Protein AF-A0A931B5V4-F1 (afdb_monomer)

Foldseek 3Di:
DADLVVLVVLVVVVQVVVCPDPPQPPFRKDWDDWDADPFGIWTAIAGPCCVVPVPPVRGDAFWAIWDAGRVPRDIDTHTPPCRPVVVVVVRVVVCVVVVPD

Mean predicted aligned error: 3.53 Å

Nearest PDB structures (foldseek):
  4r80-assembly2_B  TM=6.492E-01  e=1.254E+00  synthetic construct
  8cb1-assembly1_G  TM=4.912E-01  e=1.708E+00  Homo sapiens
  6t8o-assembly1_C  TM=4.438E-01  e=3.580E+00  Pseudomonas aeruginosa PAO1
  3nuz-assembly3_E  TM=4.507E-01  e=5.514E+00  Bacteroides fragilis NCTC 9343
  1q67-assembly1_B  TM=3.445E-01  e=3.580E+00  Saccharomyces cerevisiae

Radius of gyration: 14.41 Å; Cα contacts (8 Å, |Δi|>4): 154; chains: 1; bounding box: 32×20×45 Å

InterPro domains:
  IPR029082 Immunity protein 35 [PF15567] (29-96)

Organism: NCBI:txid2789292

Sequence (101 aa):
MITSEQAREIADRFIAEANARPRYGDDELVITGFAEHRFGWSFSYQSSRWVETGDIQHLLIGQGPVVIDRRDGSVHAFGSATPDADVARFQERYDAETKNL

Secondary structure (DSSP, 8-state):
---HHHHHHHHHHHHHHHHTSTTSTTPPEEEEEEEE-SSEEEEEEEEHHHHHH--GGG---SEEEEEEETTT--EEEEESSSHHHHHHHHHHHHHHHHTT-

Structure (mmCIF, N/CA/C/O backbone):
data_AF-A0A931B5V4-F1
#
_entry.id   AF-A0A931B5V4-F1
#
loop_
_atom_site.group_PDB
_atom_site.id
_atom_site.type_symbol
_atom_site.label_atom_id
_atom_site.label_alt_id
_atom_site.label_comp_id
_atom_site.label_asym_id
_atom_site.label_entity_id
_atom_site.label_seq_id
_atom_site.pdbx_PDB_ins_code
_atom_site.Cartn_x
_atom_site.Cartn_y
_atom_site.Cartn_z
_atom_site.occupancy
_atom_site.B_iso_or_equiv
_atom_site.auth_seq_id
_atom_site.auth_comp_id
_atom_site.auth_asym_id
_atom_site.auth_atom_id
_atom_site.pdbx_PDB_model_num
ATOM 1 N N . MET A 1 1 ? -16.323 0.330 10.309 1.00 92.50 1 MET A N 1
ATOM 2 C CA . MET A 1 1 ? -14.970 -0.132 9.953 1.00 92.50 1 MET A CA 1
ATOM 3 C C . MET A 1 1 ? -15.081 -0.942 8.683 1.00 92.50 1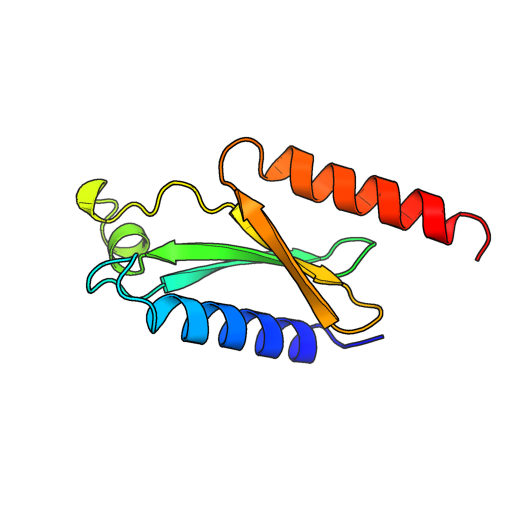 MET A C 1
ATOM 5 O O . MET A 1 1 ? -16.050 -1.684 8.562 1.00 92.50 1 MET A O 1
ATOM 9 N N . ILE A 1 2 ? -14.144 -0.770 7.760 1.00 98.19 2 ILE A N 1
ATOM 10 C CA . ILE A 1 2 ? -14.077 -1.558 6.530 1.00 98.19 2 ILE A CA 1
ATOM 11 C C . ILE A 1 2 ? -13.418 -2.919 6.792 1.00 98.19 2 ILE A C 1
ATOM 13 O O . ILE A 1 2 ? -12.747 -3.102 7.811 1.00 98.19 2 ILE A O 1
ATOM 17 N N . THR A 1 3 ? -13.617 -3.869 5.886 1.00 98.38 3 THR A N 1
ATOM 18 C CA . THR A 1 3 ? -12.960 -5.182 5.910 1.00 98.38 3 THR A CA 1
ATOM 19 C C . THR A 1 3 ? -11.588 -5.135 5.230 1.00 98.38 3 THR A C 1
ATOM 21 O O . THR A 1 3 ? -11.267 -4.186 4.514 1.00 98.38 3 THR A O 1
ATOM 24 N N . SER A 1 4 ? -10.779 -6.181 5.414 1.00 97.69 4 SER A N 1
ATOM 25 C CA . SER A 1 4 ? -9.513 -6.344 4.688 1.00 97.69 4 SER A CA 1
ATOM 26 C C . SER A 1 4 ? -9.716 -6.484 3.174 1.00 97.69 4 SER A C 1
ATOM 28 O O . SER A 1 4 ? -8.893 -5.995 2.405 1.00 97.69 4 SER A O 1
ATOM 30 N N . GLU A 1 5 ? -10.826 -7.089 2.740 1.00 98.25 5 GLU A N 1
ATOM 31 C CA . GLU A 1 5 ? -11.224 -7.167 1.328 1.00 98.25 5 GLU A CA 1
ATOM 32 C C . GLU A 1 5 ? -11.510 -5.773 0.758 1.00 98.25 5 GLU A C 1
ATOM 34 O O . GLU A 1 5 ? -10.917 -5.383 -0.243 1.00 98.25 5 GLU A O 1
ATOM 39 N N . GLN A 1 6 ? -12.307 -4.962 1.459 1.00 98.56 6 GLN A N 1
ATOM 40 C CA . GLN A 1 6 ? -12.556 -3.572 1.064 1.00 98.56 6 GLN A CA 1
ATOM 41 C C . GLN A 1 6 ? -11.265 -2.741 1.060 1.00 98.56 6 GLN A C 1
ATOM 43 O O . GLN A 1 6 ? -11.048 -1.930 0.163 1.00 98.56 6 GLN A O 1
ATOM 48 N N . ALA A 1 7 ? -10.375 -2.950 2.035 1.00 98.56 7 ALA A N 1
ATOM 49 C CA . ALA A 1 7 ? -9.079 -2.277 2.065 1.00 98.56 7 ALA A CA 1
ATOM 50 C C . ALA A 1 7 ? -8.209 -2.667 0.863 1.00 98.56 7 ALA A C 1
ATOM 52 O O . ALA A 1 7 ? -7.529 -1.811 0.295 1.00 98.56 7 ALA A O 1
ATOM 53 N N . ARG A 1 8 ? -8.263 -3.938 0.450 1.00 98.19 8 ARG A N 1
ATOM 54 C CA . ARG A 1 8 ? -7.567 -4.425 -0.738 1.00 98.19 8 ARG A CA 1
ATOM 55 C C . ARG A 1 8 ? -8.122 -3.794 -2.013 1.00 98.19 8 ARG A C 1
ATOM 57 O O . ARG A 1 8 ? -7.330 -3.299 -2.805 1.00 98.19 8 ARG A O 1
ATOM 64 N N . GLU A 1 9 ? -9.441 -3.716 -2.172 1.00 98.50 9 GLU A N 1
ATOM 65 C CA . GLU A 1 9 ? -10.071 -3.041 -3.319 1.00 98.50 9 GLU A CA 1
ATOM 66 C C . GLU A 1 9 ? -9.668 -1.561 -3.422 1.00 98.50 9 GLU A C 1
ATOM 68 O O . GLU A 1 9 ? -9.444 -1.038 -4.516 1.00 98.50 9 GLU A O 1
ATOM 73 N N . ILE A 1 10 ? -9.561 -0.872 -2.280 1.00 98.69 10 ILE A N 1
ATOM 74 C CA . ILE A 1 10 ? -9.102 0.521 -2.225 1.00 98.69 10 ILE A CA 1
ATOM 75 C C . ILE A 1 10 ? -7.625 0.615 -2.630 1.00 98.69 10 ILE A C 1
ATOM 77 O O . ILE A 1 10 ? -7.265 1.496 -3.413 1.00 98.69 10 ILE A O 1
ATOM 81 N N . ALA A 1 11 ? -6.776 -0.292 -2.140 1.00 98.12 11 ALA A N 1
ATOM 82 C CA . ALA A 1 11 ? -5.367 -0.338 -2.515 1.00 98.12 11 ALA A CA 1
ATOM 83 C C . ALA A 1 11 ? -5.182 -0.638 -4.013 1.00 98.12 11 ALA A C 1
ATOM 85 O O . ALA A 1 11 ? -4.433 0.067 -4.683 1.00 98.12 11 ALA A O 1
ATOM 86 N N . ASP A 1 12 ? -5.908 -1.612 -4.568 1.00 97.62 12 ASP A N 1
ATOM 87 C CA . ASP A 1 12 ? -5.851 -1.942 -5.997 1.00 97.62 12 ASP A CA 1
ATOM 88 C C . ASP A 1 12 ? -6.294 -0.748 -6.863 1.00 97.62 12 ASP A C 1
ATOM 90 O O . ASP A 1 12 ? -5.660 -0.441 -7.874 1.00 97.62 12 ASP A O 1
ATOM 94 N N . ARG A 1 13 ? -7.318 0.007 -6.435 1.00 97.69 13 ARG A N 1
ATOM 95 C CA . ARG A 1 13 ? -7.726 1.248 -7.114 1.00 97.69 13 ARG A CA 1
ATOM 96 C C . ARG A 1 13 ? -6.645 2.323 -7.063 1.00 97.69 13 ARG A C 1
ATOM 98 O O . ARG A 1 13 ? -6.380 2.959 -8.079 1.00 97.69 13 ARG A O 1
ATOM 105 N N . PHE A 1 14 ? -6.006 2.504 -5.909 1.00 95.81 14 PHE A N 1
ATOM 106 C CA . PHE A 1 14 ? -4.891 3.439 -5.761 1.00 95.81 14 PHE A CA 1
ATOM 107 C C . PHE A 1 14 ? -3.742 3.099 -6.726 1.00 95.81 14 PHE A C 1
ATOM 109 O O . PHE A 1 14 ? -3.199 3.993 -7.377 1.00 95.81 14 PHE A O 1
ATOM 116 N N . ILE A 1 15 ? -3.413 1.812 -6.878 1.00 94.56 15 ILE A N 1
ATOM 117 C CA . ILE A 1 15 ? -2.402 1.341 -7.834 1.00 94.56 15 ILE A CA 1
ATOM 118 C C . ILE A 1 15 ? -2.842 1.564 -9.283 1.00 94.56 15 ILE A C 1
ATOM 120 O O . ILE A 1 15 ? -2.058 2.073 -10.082 1.00 94.56 15 ILE A O 1
ATOM 124 N N . ALA A 1 16 ? -4.096 1.265 -9.626 1.00 93.75 16 ALA A N 1
ATOM 125 C CA . ALA A 1 16 ? -4.624 1.505 -10.968 1.00 93.75 16 ALA A CA 1
ATOM 126 C C . ALA A 1 16 ? -4.559 2.995 -11.358 1.00 93.75 16 ALA A C 1
ATOM 128 O O . ALA A 1 16 ? -4.140 3.342 -12.463 1.00 93.75 16 ALA A O 1
ATOM 129 N N . GLU A 1 17 ? -4.905 3.895 -10.434 1.00 92.75 17 GLU A N 1
ATOM 130 C CA . GLU A 1 17 ? -4.779 5.342 -10.633 1.00 92.75 17 GLU A CA 1
ATOM 131 C C . GLU A 1 17 ? -3.319 5.797 -10.747 1.00 92.75 17 GLU A C 1
ATOM 133 O O . GLU A 1 17 ? -3.021 6.730 -11.496 1.00 92.75 17 GLU A O 1
ATOM 138 N N . ALA A 1 18 ? -2.403 5.159 -10.014 1.00 89.19 18 ALA A N 1
ATOM 139 C CA . ALA A 1 18 ? -0.974 5.424 -10.122 1.00 89.19 18 ALA A CA 1
ATOM 140 C C . ALA A 1 18 ? -0.428 4.992 -11.494 1.00 89.19 18 ALA A C 1
ATOM 142 O O . ALA A 1 18 ? 0.261 5.790 -12.129 1.00 89.19 18 ALA A O 1
ATOM 143 N N . ASN A 1 19 ? -0.806 3.807 -11.985 1.00 87.31 19 ASN A N 1
ATOM 144 C CA . ASN A 1 19 ? -0.442 3.287 -13.312 1.00 87.31 19 ASN A CA 1
ATOM 145 C C . ASN A 1 19 ? -0.929 4.178 -14.459 1.00 87.31 19 ASN A C 1
ATOM 147 O O . ASN A 1 19 ? -0.250 4.322 -15.469 1.00 87.31 19 ASN A O 1
ATOM 151 N N . ALA A 1 20 ? -2.079 4.834 -14.300 1.00 86.50 20 ALA A N 1
ATOM 152 C CA . ALA A 1 20 ? -2.601 5.754 -15.309 1.00 86.50 20 ALA A CA 1
ATOM 153 C C . ALA A 1 20 ? -1.806 7.074 -15.420 1.00 86.50 20 ALA A C 1
ATOM 155 O O . ALA A 1 20 ? -2.057 7.872 -16.328 1.00 86.50 20 ALA A O 1
ATOM 156 N N . ARG A 1 21 ? -0.870 7.358 -14.499 1.00 81.00 21 ARG A N 1
ATOM 157 C CA . ARG A 1 21 ? -0.073 8.593 -14.511 1.00 81.00 21 ARG A CA 1
ATOM 158 C C . ARG A 1 21 ? 1.229 8.384 -15.292 1.00 81.00 21 ARG A C 1
ATOM 160 O O . ARG A 1 21 ? 1.984 7.475 -14.968 1.00 81.00 21 ARG A O 1
ATOM 167 N N . PRO A 1 22 ? 1.618 9.315 -16.182 1.00 68.56 22 PRO A N 1
ATOM 168 C CA . PRO A 1 22 ? 2.834 9.201 -17.001 1.00 68.56 22 PRO A CA 1
ATOM 169 C C . PRO A 1 22 ? 4.156 9.339 -16.213 1.00 68.56 22 PRO A C 1
ATOM 171 O O . PRO A 1 22 ? 5.214 9.529 -16.802 1.00 68.56 22 PRO A O 1
ATOM 174 N N . ARG A 1 23 ? 4.118 9.300 -14.873 1.00 67.81 23 ARG A N 1
ATOM 175 C CA . ARG A 1 23 ? 5.287 9.484 -13.997 1.00 67.81 23 ARG A CA 1
ATOM 176 C C . ARG A 1 23 ? 6.120 8.218 -13.797 1.00 67.81 23 ARG A C 1
ATOM 178 O O . ARG A 1 23 ? 7.238 8.344 -13.310 1.00 67.81 23 ARG A O 1
ATOM 185 N N . TYR A 1 24 ? 5.595 7.044 -14.141 1.00 64.50 24 TYR A N 1
ATOM 186 C CA . TYR A 1 24 ? 6.220 5.753 -13.823 1.00 64.50 24 TYR A CA 1
ATOM 187 C C . TYR A 1 24 ? 6.711 4.982 -15.057 1.00 64.50 24 TYR A C 1
ATOM 189 O O . TYR A 1 24 ? 7.115 3.830 -14.944 1.00 64.50 24 TYR A O 1
ATOM 197 N N . GLY A 1 25 ? 6.738 5.637 -16.223 1.00 67.56 25 GLY A N 1
ATOM 198 C CA . GLY A 1 25 ? 7.099 4.996 -17.488 1.00 67.56 25 GLY A CA 1
ATOM 199 C C . GLY A 1 25 ? 6.038 3.993 -17.946 1.00 67.56 25 GLY A C 1
ATOM 200 O O . GLY A 1 25 ? 4.867 4.131 -17.600 1.00 67.56 25 GLY A O 1
ATOM 201 N N . ASP A 1 26 ? 6.467 2.998 -18.720 1.00 73.19 26 ASP A N 1
ATOM 202 C CA . ASP A 1 26 ? 5.610 1.923 -19.245 1.00 73.19 26 ASP A CA 1
ATOM 203 C C . ASP A 1 26 ? 5.470 0.735 -18.271 1.00 73.19 26 ASP A C 1
ATOM 205 O O . ASP A 1 26 ? 4.947 -0.317 -18.641 1.00 73.19 26 ASP A O 1
ATOM 209 N N . ASP A 1 27 ? 5.986 0.861 -17.048 1.00 84.69 27 ASP A N 1
ATOM 210 C CA . ASP A 1 27 ? 6.009 -0.229 -16.079 1.00 84.69 27 ASP A CA 1
ATOM 211 C C . ASP A 1 27 ? 4.711 -0.276 -15.267 1.00 84.69 27 ASP A C 1
ATOM 213 O O . ASP A 1 27 ? 4.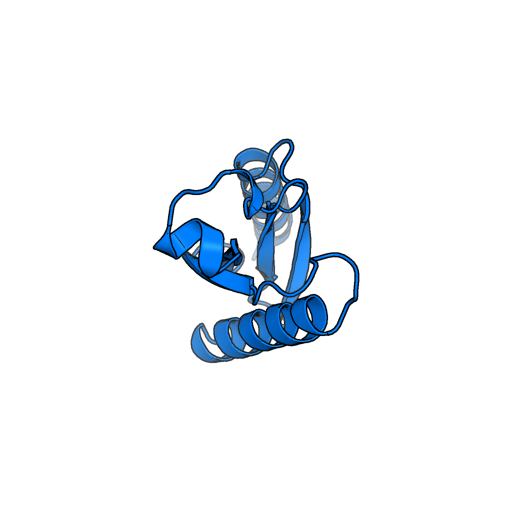328 0.691 -14.607 1.00 84.69 27 ASP A O 1
ATOM 217 N N . GLU A 1 28 ? 4.059 -1.437 -15.263 1.00 91.56 28 GLU A N 1
ATOM 218 C CA . GLU A 1 28 ? 2.901 -1.689 -14.410 1.00 91.56 28 GLU A CA 1
ATOM 219 C C . GLU A 1 28 ? 3.335 -1.822 -12.946 1.00 91.56 28 GLU A C 1
ATOM 221 O O . GLU A 1 28 ? 4.219 -2.616 -12.620 1.00 91.56 28 GLU A O 1
ATOM 226 N N . LEU A 1 29 ? 2.693 -1.076 -12.052 1.00 93.44 29 LEU A N 1
ATOM 227 C CA . LEU A 1 29 ? 2.852 -1.196 -10.609 1.00 93.44 29 LEU A CA 1
ATOM 228 C C . LEU A 1 29 ? 1.996 -2.337 -10.058 1.00 93.44 29 LEU A C 1
ATOM 230 O O . LEU A 1 29 ? 0.818 -2.460 -10.393 1.00 93.44 29 LEU A O 1
ATOM 234 N N . VAL A 1 30 ? 2.580 -3.116 -9.149 1.00 95.06 30 VAL A N 1
ATOM 235 C CA . VAL A 1 30 ? 1.951 -4.261 -8.484 1.00 95.06 30 VAL A CA 1
ATOM 236 C C . VAL A 1 30 ? 2.162 -4.199 -6.975 1.00 95.06 30 VAL A C 1
ATOM 238 O O . VAL A 1 30 ? 3.195 -3.730 -6.494 1.00 95.06 30 VAL A O 1
ATOM 241 N N . ILE A 1 31 ? 1.189 -4.693 -6.207 1.00 96.88 31 ILE A N 1
ATOM 242 C CA . ILE A 1 31 ? 1.323 -4.829 -4.751 1.00 96.88 31 ILE A CA 1
ATOM 243 C C . ILE A 1 31 ? 2.273 -5.988 -4.437 1.00 96.88 31 ILE A C 1
ATOM 245 O O . ILE A 1 31 ? 2.051 -7.114 -4.872 1.00 96.88 31 ILE A O 1
ATOM 249 N N . THR A 1 32 ? 3.298 -5.714 -3.635 1.00 96.50 32 THR A N 1
AT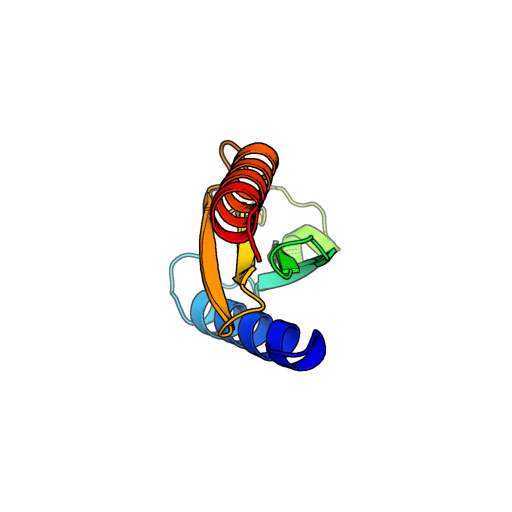OM 250 C CA . THR A 1 32 ? 4.357 -6.661 -3.254 1.00 96.50 32 THR A CA 1
ATOM 251 C C . THR A 1 32 ? 4.308 -7.071 -1.788 1.00 96.50 32 THR A C 1
ATOM 253 O O . THR A 1 32 ? 4.950 -8.043 -1.399 1.00 96.50 32 THR A O 1
ATOM 256 N N . GLY A 1 33 ? 3.553 -6.348 -0.961 1.00 95.81 33 GLY A N 1
ATOM 257 C CA . GLY A 1 33 ? 3.472 -6.620 0.465 1.00 95.81 33 GLY A CA 1
ATOM 258 C C . GLY A 1 33 ? 2.171 -6.136 1.078 1.00 95.81 33 GLY A C 1
ATOM 259 O O . GLY A 1 33 ? 1.546 -5.191 0.597 1.00 95.81 33 GLY A O 1
ATOM 260 N N . PHE A 1 34 ? 1.787 -6.797 2.162 1.00 96.56 34 PHE A N 1
ATOM 261 C CA . PHE A 1 34 ? 0.601 -6.500 2.947 1.00 96.56 34 PHE A CA 1
ATOM 262 C C . PHE A 1 34 ? 0.922 -6.706 4.425 1.00 96.56 34 PHE A C 1
ATOM 264 O O . PHE A 1 34 ? 1.496 -7.730 4.795 1.00 96.56 34 PHE A O 1
ATOM 271 N N . ALA A 1 35 ? 0.521 -5.751 5.258 1.00 97.81 35 ALA A N 1
ATOM 272 C CA . ALA A 1 35 ? 0.556 -5.897 6.704 1.00 97.81 35 ALA A CA 1
ATOM 273 C C . ALA A 1 35 ? -0.714 -5.315 7.325 1.00 97.81 35 ALA A C 1
ATOM 275 O O . ALA A 1 35 ? -1.171 -4.233 6.948 1.00 97.81 35 ALA A O 1
ATOM 276 N N . GLU A 1 36 ? -1.271 -6.046 8.286 1.00 98.19 36 GLU A N 1
ATOM 277 C CA . GLU A 1 36 ? -2.347 -5.571 9.145 1.00 98.19 36 GLU A CA 1
ATOM 278 C C . GLU A 1 36 ? -1.759 -4.943 10.408 1.00 98.19 36 GLU A C 1
ATOM 280 O O . GLU A 1 36 ? -0.826 -5.463 11.017 1.00 98.19 36 GLU A O 1
ATOM 285 N N . HIS A 1 37 ? -2.336 -3.815 10.796 1.00 9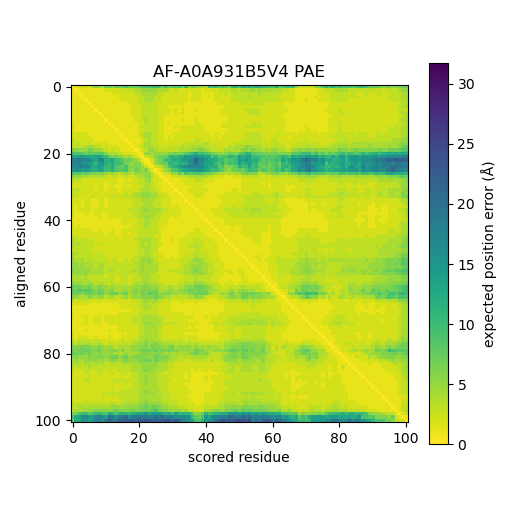7.38 37 HIS A N 1
ATOM 286 C CA . HIS A 1 37 ? -1.918 -2.992 11.922 1.00 97.38 37 HIS A CA 1
ATOM 287 C C . HIS A 1 37 ? -3.090 -2.751 12.847 1.00 97.38 37 HIS A C 1
ATOM 289 O O . HIS A 1 37 ? -4.227 -3.033 12.494 1.00 97.38 37 HIS A O 1
ATOM 295 N N . ARG A 1 38 ? -2.863 -2.120 14.000 1.00 96.75 38 ARG A N 1
ATOM 296 C CA . ARG A 1 38 ? -3.948 -1.648 14.864 1.00 96.75 38 ARG A CA 1
ATOM 297 C C . ARG A 1 38 ? -4.681 -0.445 14.300 1.00 96.75 38 ARG A C 1
ATOM 299 O O . ARG A 1 38 ? -5.711 -0.164 14.874 1.00 96.75 38 ARG A O 1
ATOM 306 N N . PHE A 1 39 ? -4.261 0.211 13.222 1.00 97.69 39 PHE A N 1
ATOM 307 C CA . PHE A 1 39 ? -5.041 1.273 12.557 1.00 97.69 39 PHE A CA 1
ATOM 308 C C . PHE A 1 39 ? -5.814 0.809 11.307 1.00 97.69 39 PHE A C 1
ATOM 310 O O . PHE A 1 39 ? -6.740 1.483 10.862 1.00 97.69 39 PHE A O 1
ATOM 317 N N . GLY A 1 40 ? -5.443 -0.334 10.728 1.00 98.31 40 GLY A N 1
ATOM 318 C CA . GLY A 1 40 ? -5.931 -0.789 9.428 1.00 98.31 40 GLY A CA 1
ATOM 319 C C . GLY A 1 40 ? -4.859 -1.592 8.712 1.00 98.31 40 GLY A C 1
ATOM 320 O O . GLY A 1 40 ? -4.324 -2.527 9.300 1.00 98.31 40 GLY A O 1
ATOM 321 N N . TRP A 1 41 ? -4.533 -1.231 7.473 1.00 98.69 41 TRP A N 1
ATOM 322 C CA . TRP A 1 41 ? -3.619 -2.009 6.631 1.00 98.69 41 TRP A CA 1
ATOM 323 C C . TRP A 1 41 ? -2.598 -1.128 5.921 1.00 98.69 41 TRP A C 1
ATOM 325 O O . TRP A 1 41 ? -2.878 0.029 5.618 1.00 98.69 41 TRP A O 1
ATOM 335 N N . SER A 1 42 ? -1.425 -1.683 5.630 1.00 98.31 42 SER A N 1
ATOM 336 C CA . SER A 1 42 ? -0.422 -1.069 4.757 1.00 98.31 42 SER A CA 1
ATOM 337 C C . SER A 1 42 ? -0.108 -1.986 3.581 1.00 98.31 42 SER A C 1
AT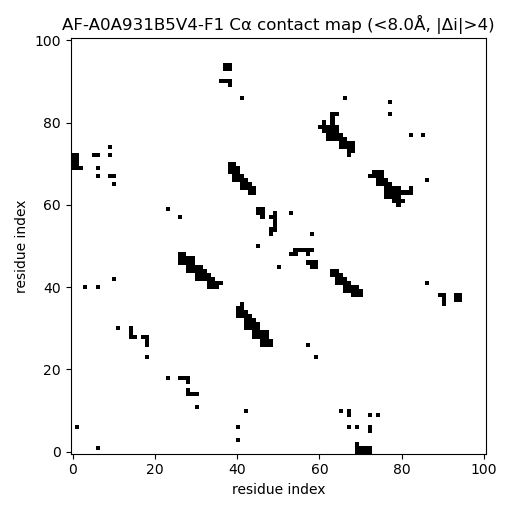OM 339 O O . SER A 1 42 ? 0.094 -3.187 3.780 1.00 98.31 42 SER A O 1
ATOM 341 N N . PHE A 1 43 ? 0.002 -1.416 2.385 1.00 98.12 43 PHE A N 1
ATOM 342 C CA . PHE A 1 43 ? 0.327 -2.133 1.158 1.00 98.12 43 PHE A CA 1
ATOM 343 C C . PHE A 1 43 ? 1.599 -1.560 0.531 1.00 98.12 43 PHE A C 1
ATOM 345 O O . PHE A 1 43 ? 1.656 -0.380 0.183 1.00 98.12 43 PHE A O 1
ATOM 352 N N . SER A 1 44 ? 2.616 -2.404 0.382 1.00 96.62 44 SER A N 1
ATOM 353 C CA . SER A 1 44 ? 3.831 -2.076 -0.371 1.00 96.62 44 SER A CA 1
ATOM 354 C C . SER A 1 44 ? 3.612 -2.391 -1.844 1.00 96.62 44 SER A C 1
ATOM 356 O O . SER A 1 44 ? 2.912 -3.351 -2.167 1.00 96.62 44 SER A O 1
ATOM 358 N N . TYR A 1 45 ? 4.210 -1.611 -2.739 1.00 95.44 45 TYR A N 1
ATOM 359 C CA . TYR A 1 45 ? 4.085 -1.813 -4.181 1.00 95.44 45 TYR A CA 1
ATOM 360 C C . TYR A 1 45 ? 5.369 -1.433 -4.922 1.00 95.44 45 TYR A C 1
ATOM 362 O O . TYR A 1 45 ? 6.184 -0.656 -4.418 1.00 95.44 45 TYR A O 1
ATOM 370 N N . GLN A 1 46 ? 5.559 -2.013 -6.106 1.00 94.62 46 GLN A N 1
ATOM 371 C CA . GLN A 1 46 ? 6.712 -1.774 -6.976 1.00 94.62 46 GLN A CA 1
ATOM 372 C C . GLN A 1 46 ? 6.390 -2.001 -8.451 1.00 94.62 46 GLN A C 1
ATOM 374 O O . GLN A 1 46 ? 5.334 -2.536 -8.773 1.00 94.62 46 GLN A O 1
ATOM 379 N N . SER A 1 47 ? 7.319 -1.616 -9.333 1.00 94.12 47 SER A N 1
ATOM 380 C CA . SER A 1 47 ? 7.295 -2.033 -10.740 1.00 94.12 47 SER A CA 1
ATOM 381 C C . SER A 1 47 ? 7.302 -3.559 -10.838 1.00 94.12 47 SER A C 1
ATOM 383 O O . SER A 1 47 ? 8.175 -4.221 -10.273 1.00 94.12 47 SER A O 1
ATOM 385 N N . SER A 1 48 ? 6.345 -4.111 -11.580 1.00 94.12 48 SER A N 1
ATOM 386 C CA . SER A 1 48 ? 6.285 -5.530 -11.951 1.00 94.12 48 SER A CA 1
ATOM 387 C C . SER A 1 48 ? 7.597 -6.000 -12.575 1.00 94.12 48 SER A C 1
ATOM 389 O O . SER A 1 48 ? 8.160 -6.997 -12.129 1.00 94.12 48 SER A O 1
ATOM 391 N N . ARG A 1 49 ? 8.157 -5.232 -13.518 1.00 93.56 49 ARG A N 1
ATOM 392 C CA . ARG A 1 49 ? 9.434 -5.562 -14.165 1.00 93.56 49 ARG A CA 1
ATOM 393 C C . ARG A 1 49 ? 10.584 -5.635 -13.175 1.00 93.56 49 ARG A C 1
ATOM 395 O O . ARG A 1 49 ? 11.398 -6.550 -13.271 1.00 93.56 49 ARG A O 1
ATOM 402 N N . TRP A 1 50 ? 10.661 -4.718 -12.209 1.00 94.69 50 TRP A N 1
ATOM 403 C CA . TRP A 1 50 ? 11.688 -4.803 -11.167 1.00 94.69 50 TRP A CA 1
ATOM 404 C C . TRP A 1 50 ? 11.497 -6.036 -10.281 1.00 94.69 50 TRP A C 1
ATOM 406 O O . TRP A 1 50 ? 12.469 -6.728 -9.994 1.00 94.69 50 TRP A O 1
ATOM 416 N N . VAL A 1 51 ? 10.259 -6.346 -9.884 1.00 95.25 51 VAL A N 1
ATOM 417 C CA . VAL A 1 51 ? 9.952 -7.538 -9.073 1.00 95.25 51 VAL A CA 1
ATOM 418 C C . VAL A 1 51 ? 10.348 -8.825 -9.801 1.00 95.25 51 VAL A C 1
ATOM 420 O O . VAL A 1 51 ? 10.884 -9.740 -9.181 1.00 95.25 51 VAL A O 1
ATOM 423 N N . GLU A 1 52 ? 10.105 -8.892 -11.108 1.00 95.62 52 GLU A N 1
ATOM 424 C CA . GL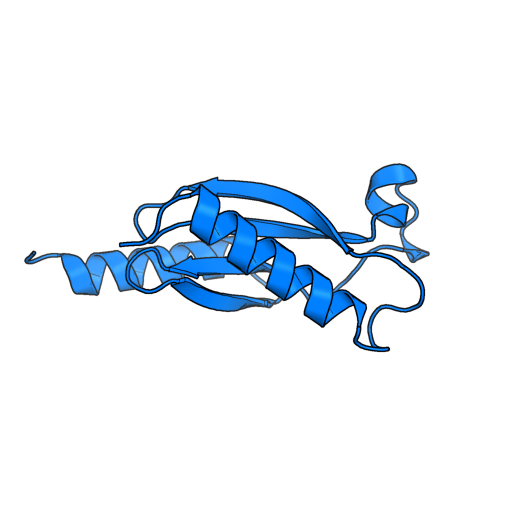U A 1 52 ? 10.401 -10.064 -11.935 1.00 95.62 52 GLU A CA 1
ATOM 425 C C . GLU A 1 52 ? 11.893 -10.218 -12.250 1.00 95.62 52 GLU A C 1
ATOM 427 O O . GLU A 1 52 ? 12.415 -11.333 -12.251 1.00 95.62 52 GLU A O 1
ATOM 432 N N . THR A 1 53 ? 12.581 -9.114 -12.547 1.00 95.62 53 THR A N 1
ATOM 433 C CA . THR A 1 53 ? 13.939 -9.145 -13.123 1.00 95.62 53 THR A CA 1
ATOM 434 C C . THR A 1 53 ? 15.040 -8.738 -12.149 1.00 95.62 53 THR A C 1
ATOM 436 O O . THR A 1 53 ? 16.198 -9.102 -12.344 1.00 95.62 53 THR A O 1
ATOM 439 N N . GLY A 1 54 ? 14.708 -7.956 -11.120 1.00 94.94 54 GLY A N 1
ATOM 440 C CA . GLY A 1 54 ? 15.669 -7.285 -10.247 1.00 94.94 54 GLY A CA 1
ATOM 441 C C . GLY A 1 54 ? 16.455 -6.151 -10.917 1.00 94.94 54 GLY A C 1
ATOM 442 O O . GLY A 1 54 ? 17.357 -5.598 -10.285 1.00 94.94 54 GLY A O 1
ATOM 443 N N . ASP A 1 55 ? 16.150 -5.791 -12.169 1.00 94.62 55 ASP A N 1
ATOM 444 C CA . ASP A 1 55 ? 16.870 -4.736 -12.880 1.00 94.62 55 ASP A CA 1
ATOM 445 C C . ASP A 1 55 ? 16.549 -3.366 -12.276 1.00 94.62 55 ASP A C 1
ATOM 447 O O . ASP A 1 55 ? 15.424 -2.867 -12.332 1.00 94.62 55 ASP A O 1
ATOM 451 N N . ILE A 1 56 ? 17.579 -2.736 -11.714 1.00 92.81 56 ILE A N 1
ATOM 452 C CA . ILE A 1 56 ? 17.500 -1.439 -11.045 1.00 92.81 56 ILE A CA 1
ATOM 453 C C . ILE A 1 56 ? 16.987 -0.309 -11.947 1.00 92.81 56 ILE A C 1
ATOM 455 O O . ILE A 1 56 ? 16.550 0.708 -11.417 1.00 92.81 56 ILE A O 1
ATOM 459 N N . GLN A 1 57 ? 17.019 -0.457 -13.278 1.00 90.88 57 GLN A N 1
ATOM 460 C CA . GLN A 1 57 ? 16.421 0.522 -14.196 1.00 90.88 57 GLN A CA 1
ATOM 461 C C . GLN A 1 57 ? 14.899 0.611 -14.046 1.00 90.88 57 GLN A C 1
ATOM 463 O O . GLN A 1 57 ? 14.319 1.664 -14.296 1.00 90.88 57 GLN A O 1
ATOM 468 N N . HIS A 1 58 ? 14.272 -0.475 -13.596 1.00 91.31 58 HIS A N 1
ATOM 469 C CA . HIS A 1 58 ? 12.837 -0.564 -13.349 1.00 91.31 58 HIS A CA 1
ATOM 470 C C . HIS A 1 58 ? 12.469 -0.277 -11.885 1.00 91.31 58 HIS A C 1
ATOM 472 O O . HIS A 1 58 ? 11.294 -0.294 -11.528 1.00 91.31 58 HIS A O 1
ATOM 478 N N . LEU A 1 59 ? 13.450 -0.021 -11.009 1.00 91.25 59 LEU A N 1
ATOM 479 C CA . LEU A 1 59 ? 13.191 0.249 -9.597 1.00 91.25 59 LEU A CA 1
ATOM 480 C C . LEU A 1 59 ? 12.425 1.568 -9.437 1.00 91.25 59 LEU A C 1
ATOM 482 O O . LEU A 1 59 ? 12.933 2.644 -9.762 1.00 91.25 59 LEU A O 1
ATOM 486 N N . LEU A 1 60 ? 11.233 1.505 -8.846 1.00 89.81 60 LEU A N 1
ATOM 487 C CA . LEU A 1 60 ? 10.477 2.701 -8.507 1.00 89.81 60 LEU A CA 1
ATOM 488 C C . LEU A 1 60 ? 11.013 3.317 -7.209 1.00 89.81 60 LEU A C 1
ATOM 490 O O . LEU A 1 60 ? 10.954 2.712 -6.138 1.00 89.81 60 LEU A O 1
ATOM 494 N N . ILE A 1 61 ? 11.478 4.562 -7.308 1.00 87.06 61 ILE A N 1
ATOM 495 C CA . ILE A 1 61 ? 12.063 5.333 -6.206 1.00 87.06 61 ILE A CA 1
ATOM 496 C C . ILE A 1 61 ? 11.075 6.407 -5.731 1.00 87.06 61 ILE A C 1
ATOM 498 O O . ILE A 1 61 ? 10.333 6.993 -6.518 1.00 87.06 61 ILE A O 1
ATOM 502 N N . GLY A 1 62 ? 11.096 6.709 -4.431 1.00 84.50 62 GLY A N 1
ATOM 503 C CA . GLY A 1 62 ? 10.379 7.846 -3.851 1.00 84.50 62 GLY A CA 1
ATOM 504 C C . GLY A 1 62 ? 9.005 7.510 -3.277 1.00 84.50 62 GLY A C 1
ATOM 505 O O . GLY A 1 62 ? 8.450 8.342 -2.565 1.00 84.50 62 GLY A O 1
ATOM 506 N N . GLN A 1 63 ? 8.486 6.304 -3.513 1.00 83.88 63 GLN A N 1
ATOM 507 C CA . GLN A 1 63 ? 7.207 5.837 -2.974 1.00 83.88 63 GLN A CA 1
ATOM 508 C C . GLN A 1 63 ? 7.411 4.883 -1.790 1.00 83.88 63 GLN A C 1
ATOM 510 O O . GLN A 1 63 ? 8.251 3.986 -1.840 1.00 83.88 63 GLN A O 1
ATOM 515 N N . GLY A 1 64 ? 6.649 5.091 -0.721 1.00 88.56 64 GLY A N 1
ATOM 516 C CA . GLY A 1 64 ? 6.532 4.184 0.416 1.00 88.56 64 GLY A CA 1
ATOM 517 C C . GLY A 1 64 ? 5.244 3.357 0.341 1.00 88.56 64 GLY A C 1
ATOM 518 O O . GLY A 1 64 ? 4.495 3.457 -0.636 1.00 88.56 64 GLY A O 1
ATOM 519 N N . PRO A 1 65 ? 4.954 2.545 1.368 1.00 94.69 65 PRO A N 1
ATOM 520 C CA . PRO A 1 65 ? 3.689 1.834 1.442 1.00 94.69 65 PRO A CA 1
ATOM 521 C C . PRO A 1 65 ? 2.514 2.815 1.508 1.00 94.69 65 PRO A C 1
ATOM 523 O O . PRO A 1 65 ? 2.617 3.913 2.065 1.00 94.69 65 PRO A O 1
ATOM 526 N N . VAL A 1 66 ? 1.375 2.394 0.967 1.00 97.50 66 VAL A N 1
ATOM 527 C CA . VAL A 1 66 ? 0.101 3.091 1.143 1.00 97.50 66 VAL A CA 1
ATOM 528 C C . VAL A 1 66 ? -0.627 2.519 2.354 1.00 97.50 66 VAL A C 1
ATOM 530 O O . VAL A 1 66 ? -0.749 1.303 2.496 1.00 97.50 66 VAL A O 1
ATOM 533 N N . VAL A 1 67 ? -1.100 3.387 3.243 1.00 98.38 67 VAL A N 1
ATOM 534 C CA . VAL A 1 67 ? -1.900 3.025 4.415 1.00 98.38 67 VAL A CA 1
ATOM 535 C C . VAL A 1 67 ? -3.380 3.244 4.135 1.00 98.38 67 VAL A C 1
ATOM 537 O O . VAL A 1 67 ? -3.771 4.298 3.639 1.00 98.38 67 VAL A O 1
ATOM 540 N N . ILE A 1 68 ? -4.195 2.255 4.499 1.00 98.62 68 ILE A N 1
ATOM 541 C CA . ILE A 1 68 ? -5.654 2.308 4.461 1.00 98.62 68 ILE A CA 1
ATOM 542 C C . ILE A 1 68 ? -6.179 2.260 5.896 1.00 98.62 68 ILE A C 1
ATOM 544 O O . ILE A 1 68 ? -5.999 1.263 6.605 1.00 98.62 68 ILE A O 1
ATOM 548 N N . ASP A 1 69 ? -6.822 3.340 6.333 1.00 98.25 69 ASP A N 1
ATOM 549 C CA . ASP A 1 69 ? -7.418 3.423 7.666 1.00 98.25 69 ASP A CA 1
ATOM 550 C C . ASP A 1 69 ? -8.687 2.570 7.732 1.00 98.25 69 ASP A C 1
ATOM 552 O O . ASP A 1 69 ? -9.598 2.720 6.914 1.00 98.25 69 ASP A O 1
ATOM 556 N N . ARG A 1 70 ? -8.803 1.681 8.725 1.00 98.12 70 ARG A N 1
ATOM 557 C CA . ARG A 1 70 ? -9.986 0.816 8.801 1.00 98.12 70 ARG A CA 1
ATOM 558 C C . ARG A 1 70 ? -11.265 1.549 9.165 1.00 98.12 70 ARG A C 1
ATOM 560 O O . ARG A 1 70 ? -12.340 0.961 9.058 1.00 98.12 70 ARG A O 1
ATOM 567 N N . ARG A 1 71 ? -11.178 2.755 9.727 1.00 97.12 71 ARG A N 1
ATOM 568 C CA . ARG A 1 71 ? -12.352 3.482 10.224 1.00 97.12 71 ARG A CA 1
ATOM 569 C C . ARG A 1 71 ? -13.281 3.827 9.067 1.00 97.12 71 ARG A C 1
ATOM 571 O O . ARG A 1 71 ? -14.479 3.557 9.170 1.00 97.12 71 ARG A O 1
ATOM 578 N N . ASP A 1 72 ? -12.703 4.320 7.977 1.00 97.31 72 ASP A N 1
ATOM 579 C CA . ASP A 1 72 ? -13.410 4.908 6.840 1.00 97.31 72 ASP A CA 1
ATOM 580 C C . ASP A 1 72 ? -12.847 4.526 5.458 1.00 97.31 72 ASP A C 1
ATOM 582 O O . ASP A 1 72 ? -13.469 4.844 4.448 1.00 97.31 72 ASP A O 1
ATOM 586 N N . GLY A 1 73 ? -11.709 3.829 5.391 1.00 98.06 73 GLY A N 1
ATOM 587 C CA . GLY A 1 73 ? -11.031 3.505 4.136 1.00 98.06 73 GLY A CA 1
ATOM 588 C C . GLY A 1 73 ? -10.196 4.647 3.558 1.00 98.06 73 GLY A C 1
ATOM 589 O O . GLY A 1 73 ? -9.815 4.585 2.390 1.00 98.06 73 GLY A O 1
ATOM 590 N N . SER A 1 74 ? -9.903 5.692 4.339 1.00 98.25 74 SER A N 1
ATOM 591 C CA . SER A 1 74 ? -9.043 6.788 3.893 1.00 98.25 74 SER A CA 1
ATOM 592 C C . SER A 1 74 ? -7.637 6.298 3.530 1.00 98.25 74 SER A C 1
ATOM 594 O O . SER A 1 74 ? -7.054 5.443 4.201 1.00 98.25 74 SER A O 1
ATOM 596 N N . VAL A 1 75 ? -7.105 6.860 2.442 1.00 98.25 75 VAL A N 1
ATOM 597 C CA . VAL A 1 75 ? -5.816 6.489 1.848 1.00 98.25 75 VAL A CA 1
ATOM 598 C C . VAL A 1 75 ? -4.741 7.483 2.272 1.00 98.25 75 VAL A C 1
ATOM 600 O O . VAL A 1 75 ? -4.884 8.687 2.062 1.00 98.25 75 VAL A O 1
ATOM 603 N N . HIS A 1 76 ? -3.634 6.979 2.813 1.00 97.06 76 HIS A N 1
ATOM 604 C CA . HIS A 1 76 ? -2.487 7.771 3.256 1.00 97.06 76 HIS A CA 1
ATOM 605 C C . HIS A 1 76 ? -1.225 7.242 2.573 1.00 97.06 76 HIS A C 1
ATOM 607 O O . HIS A 1 76 ? -0.735 6.166 2.906 1.00 97.06 76 HIS A O 1
ATOM 613 N N . ALA A 1 77 ? -0.716 7.976 1.583 1.00 93.88 77 ALA A N 1
ATOM 614 C CA . ALA A 1 77 ? 0.489 7.601 0.847 1.00 93.88 77 ALA A CA 1
ATOM 615 C C . ALA A 1 77 ? 1.734 8.251 1.464 1.00 93.88 77 ALA A C 1
ATOM 617 O O . ALA A 1 77 ? 1.739 9.454 1.741 1.00 93.88 77 ALA A O 1
ATOM 618 N N . PHE A 1 78 ? 2.794 7.463 1.636 1.00 91.56 78 PHE A N 1
ATOM 619 C CA . PHE A 1 78 ? 4.078 7.924 2.162 1.00 91.56 78 PHE A CA 1
ATOM 620 C C . PHE A 1 78 ? 5.175 7.882 1.101 1.00 91.56 78 PHE A C 1
ATOM 622 O O . PHE A 1 78 ? 5.035 7.242 0.059 1.00 91.56 78 PHE A O 1
ATOM 629 N N . GLY A 1 79 ? 6.276 8.582 1.370 1.00 89.25 79 GLY A N 1
ATOM 630 C CA . GLY A 1 79 ? 7.480 8.507 0.548 1.00 89.25 79 GLY A CA 1
ATOM 631 C C . GLY A 1 79 ? 8.387 7.347 0.960 1.00 89.25 79 GLY A C 1
ATOM 632 O O . GLY A 1 79 ? 8.215 6.741 2.014 1.00 89.25 79 GLY A O 1
ATOM 633 N N . SER A 1 80 ? 9.409 7.065 0.152 1.00 87.19 80 SER A N 1
ATOM 634 C CA . SER A 1 80 ? 10.376 5.992 0.438 1.00 87.19 80 SER A CA 1
ATOM 635 C C . SER A 1 80 ? 11.486 6.385 1.424 1.00 87.19 80 SER A C 1
ATOM 637 O O . SER A 1 80 ? 12.370 5.576 1.684 1.00 87.19 80 SER A O 1
ATOM 639 N N . ALA A 1 81 ? 11.506 7.624 1.927 1.00 92.00 81 ALA A N 1
ATOM 640 C CA . ALA A 1 81 ? 12.599 8.116 2.771 1.00 92.00 81 ALA A CA 1
ATOM 641 C C . ALA A 1 81 ? 12.639 7.420 4.141 1.00 92.00 81 ALA A C 1
ATOM 643 O O . ALA A 1 81 ? 13.715 7.081 4.627 1.00 92.00 81 ALA A O 1
ATOM 644 N N . THR A 1 82 ? 11.469 7.207 4.751 1.00 91.31 82 THR A N 1
ATOM 645 C CA . THR A 1 82 ? 11.323 6.618 6.091 1.00 91.31 82 THR A CA 1
ATOM 646 C C . THR A 1 82 ? 10.045 5.768 6.206 1.00 91.31 82 THR A C 1
ATOM 648 O O . THR A 1 82 ? 9.231 6.020 7.095 1.00 91.31 82 THR A O 1
ATOM 651 N N . PRO A 1 83 ? 9.831 4.767 5.328 1.00 90.62 83 PRO A N 1
ATOM 652 C CA . PRO A 1 83 ? 8.547 4.071 5.204 1.00 90.62 83 PRO A CA 1
ATOM 653 C C . PRO A 1 83 ? 8.092 3.416 6.516 1.00 90.62 83 PRO A C 1
ATOM 655 O O . PRO A 1 83 ? 6.951 3.609 6.934 1.00 90.62 83 PRO A O 1
ATOM 658 N N . ASP A 1 84 ? 8.994 2.724 7.215 1.00 92.38 84 ASP A N 1
ATOM 659 C CA . ASP A 1 84 ? 8.670 2.056 8.482 1.00 92.38 84 ASP A CA 1
ATOM 660 C C . ASP A 1 84 ? 8.327 3.062 9.587 1.00 92.38 84 ASP A C 1
ATOM 662 O O . ASP A 1 84 ? 7.376 2.867 10.344 1.00 92.38 84 ASP A O 1
ATOM 666 N N . ALA A 1 85 ? 9.063 4.175 9.658 1.00 95.19 85 ALA A N 1
ATOM 667 C CA . ALA A 1 85 ? 8.806 5.220 10.645 1.00 95.19 85 ALA A CA 1
ATOM 668 C C . ALA A 1 85 ? 7.503 5.980 10.353 1.00 95.19 85 ALA A C 1
ATOM 670 O O . ALA A 1 85 ? 6.828 6.425 11.280 1.00 95.19 85 ALA A O 1
ATOM 671 N N . ASP A 1 86 ? 7.131 6.132 9.082 1.00 95.56 86 ASP A N 1
ATOM 672 C CA . ASP A 1 86 ? 5.879 6.774 8.685 1.00 95.56 86 ASP A CA 1
ATOM 673 C C . ASP A 1 86 ? 4.668 5.915 9.063 1.00 95.56 86 ASP A C 1
ATOM 675 O O . ASP A 1 86 ? 3.707 6.430 9.644 1.00 95.56 86 ASP A O 1
ATOM 679 N N . VAL A 1 87 ? 4.749 4.601 8.830 1.00 96.38 87 VAL A N 1
ATOM 680 C CA . VAL A 1 87 ? 3.735 3.636 9.279 1.00 96.38 87 VAL A CA 1
ATOM 681 C C . VAL A 1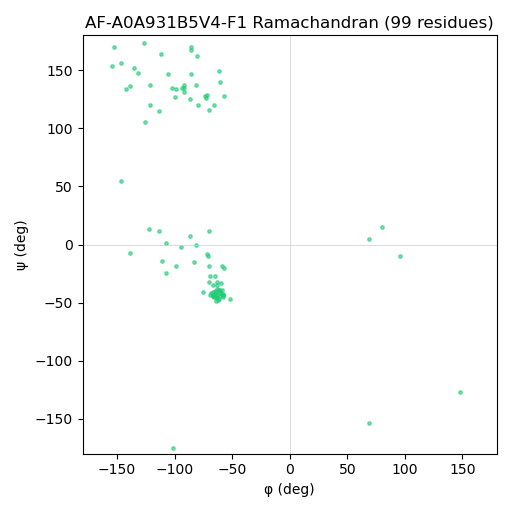 87 ? 3.662 3.592 10.810 1.00 96.38 87 VAL A C 1
ATOM 683 O O . VAL A 1 87 ? 2.566 3.662 11.369 1.00 96.38 87 VAL A O 1
ATOM 686 N N . ALA A 1 88 ? 4.805 3.553 11.504 1.00 96.81 88 ALA A N 1
ATOM 687 C CA . ALA A 1 88 ? 4.851 3.574 12.967 1.00 96.81 88 ALA A CA 1
ATOM 688 C C . ALA A 1 88 ? 4.219 4.850 13.545 1.00 96.81 88 ALA A C 1
ATOM 690 O O . ALA A 1 88 ? 3.377 4.779 14.437 1.00 96.81 88 ALA A O 1
ATOM 691 N N . ARG A 1 89 ? 4.529 6.019 12.978 1.00 96.88 89 ARG A N 1
ATOM 692 C CA . ARG A 1 89 ? 3.933 7.296 13.393 1.00 96.88 89 ARG A CA 1
ATOM 693 C C . ARG A 1 89 ? 2.422 7.331 13.158 1.00 96.88 89 ARG A C 1
ATOM 695 O O . ARG A 1 89 ? 1.683 7.923 13.946 1.00 96.88 89 ARG A O 1
ATOM 702 N N . PHE A 1 90 ? 1.939 6.697 12.087 1.00 97.25 90 PHE A N 1
ATOM 703 C CA . PHE A 1 90 ? 0.502 6.546 11.865 1.00 97.25 90 PHE A CA 1
ATOM 704 C C . PHE A 1 90 ? -0.148 5.693 12.965 1.00 97.25 90 PHE A C 1
ATOM 706 O O . PHE A 1 90 ? -1.203 6.066 13.483 1.00 97.25 90 PHE A O 1
ATOM 713 N N . GLN A 1 91 ? 0.504 4.597 13.362 1.00 97.50 91 GLN A N 1
ATOM 714 C CA . GLN A 1 91 ? 0.064 3.750 14.471 1.00 97.50 91 GLN A CA 1
ATOM 715 C C . GLN A 1 91 ? 0.039 4.505 15.804 1.00 97.50 91 GLN A C 1
ATOM 717 O O . GLN A 1 91 ? -0.969 4.457 16.504 1.00 97.50 91 GLN A O 1
ATOM 722 N N . GLU A 1 92 ? 1.091 5.257 16.129 1.00 97.62 92 GLU A N 1
ATOM 723 C CA . GLU A 1 92 ? 1.165 6.069 17.350 1.00 97.62 92 GLU A CA 1
ATOM 724 C C . GLU A 1 92 ? 0.025 7.091 17.428 1.00 97.62 92 GLU A C 1
ATOM 726 O O . GLU A 1 92 ? -0.615 7.241 18.472 1.00 97.62 92 GLU A O 1
ATOM 731 N N . ARG A 1 93 ? -0.273 7.771 16.312 1.00 96.56 93 ARG A N 1
ATOM 732 C CA . ARG A 1 93 ? -1.399 8.709 16.238 1.00 96.56 93 ARG A CA 1
ATOM 733 C C . ARG A 1 93 ? -2.731 8.001 16.469 1.00 96.56 93 ARG A C 1
ATOM 735 O O . ARG A 1 93 ? -3.536 8.472 17.269 1.00 96.56 93 ARG A O 1
ATOM 742 N N . TYR A 1 94 ? -2.955 6.873 15.797 1.00 96.44 94 TYR A N 1
ATOM 743 C CA . TYR A 1 94 ? -4.169 6.080 15.981 1.00 96.44 94 TYR A CA 1
ATOM 744 C C . TYR A 1 94 ? -4.337 5.636 17.441 1.00 96.44 94 TYR A C 1
ATOM 746 O O . TYR A 1 94 ? -5.427 5.731 18.009 1.00 96.44 94 TYR A O 1
ATOM 754 N N . ASP A 1 95 ? -3.254 5.188 18.074 1.00 96.56 95 ASP A N 1
ATOM 755 C CA . ASP A 1 95 ? -3.258 4.756 19.469 1.00 96.56 95 ASP A CA 1
ATOM 756 C C . ASP A 1 95 ? -3.567 5.917 20.421 1.00 96.56 95 ASP A C 1
ATOM 758 O O . ASP A 1 95 ? -4.343 5.747 21.360 1.00 96.56 95 ASP A O 1
ATOM 762 N N . ALA A 1 96 ? -3.022 7.111 20.166 1.00 96.38 96 ALA A N 1
ATOM 763 C CA . ALA A 1 96 ? -3.317 8.309 20.950 1.00 96.38 96 ALA A CA 1
ATOM 764 C C . ALA A 1 96 ? -4.791 8.736 20.832 1.00 96.38 96 ALA A C 1
ATOM 766 O O . ALA A 1 96 ? -5.412 9.082 21.837 1.00 96.38 96 ALA A O 1
ATOM 767 N N . GLU A 1 97 ? -5.362 8.666 19.627 1.00 94.62 97 GLU A N 1
ATOM 768 C CA . GLU A 1 97 ? -6.769 8.991 19.351 1.00 94.62 97 GLU A CA 1
ATOM 769 C C . GLU A 1 97 ? -7.747 7.975 19.964 1.00 94.62 97 GLU A C 1
ATOM 771 O O . GLU A 1 97 ? -8.885 8.322 20.278 1.00 94.62 97 GLU A O 1
ATOM 776 N N . THR A 1 98 ? -7.315 6.725 20.149 1.00 93.06 98 THR A N 1
ATOM 777 C CA . THR A 1 98 ? -8.175 5.615 20.599 1.00 93.06 98 THR A CA 1
ATOM 778 C C . THR A 1 98 ? -7.925 5.180 22.040 1.00 93.06 98 THR A C 1
ATOM 780 O O . THR A 1 98 ? -8.601 4.284 22.531 1.00 93.06 98 THR A O 1
ATOM 783 N N . LYS A 1 99 ? -7.000 5.831 22.756 1.00 85.00 99 LYS A N 1
ATOM 784 C CA . LYS A 1 99 ? -6.573 5.469 24.120 1.00 85.00 99 LYS A CA 1
ATOM 785 C C . LYS A 1 99 ? -7.697 5.429 25.170 1.00 85.00 99 LYS A C 1
ATOM 787 O O . LYS A 1 99 ? -7.511 4.816 26.215 1.00 85.00 99 LYS A O 1
ATOM 792 N N . ASN A 1 100 ? -8.825 6.090 24.908 1.00 76.25 100 ASN A N 1
ATOM 793 C CA . ASN A 1 100 ? -9.960 6.213 25.831 1.00 76.25 100 ASN A CA 1
ATOM 794 C C . ASN A 1 100 ? -11.286 5.679 25.252 1.00 76.25 100 ASN A C 1
ATOM 796 O O . ASN A 1 100 ? -12.346 6.000 25.789 1.00 76.25 100 ASN A O 1
ATOM 800 N N . LEU A 1 101 ? -11.228 4.939 24.140 1.00 67.81 101 LEU A N 1
ATOM 801 C CA . LEU A 1 101 ? -12.363 4.206 23.571 1.00 67.81 101 LEU A CA 1
ATOM 802 C C . LEU A 1 101 ? -12.353 2.765 24.089 1.00 67.81 101 LEU A C 1
ATOM 804 O O . LEU A 1 101 ? -13.457 2.255 24.373 1.00 67.81 101 LEU A O 1
#

pLDDT: mean 92.87, std 7.55, range [64.5, 98.69]

Solvent-accessible surface area (backbone atoms only — not comparable to f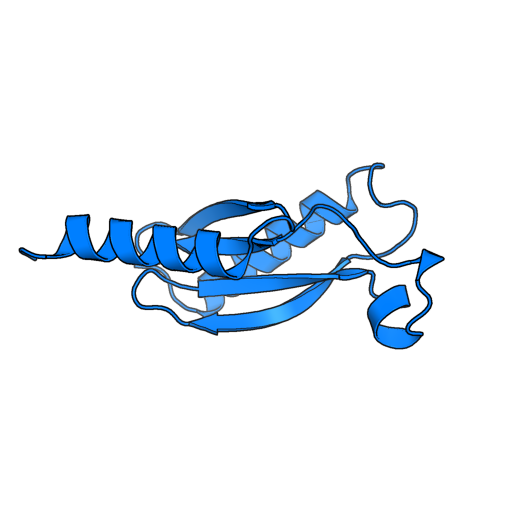ull-atom values): 5778 Å² total; per-residue (Å²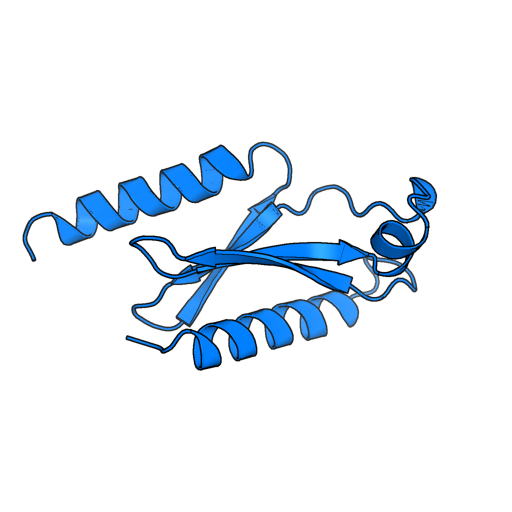): 104,58,51,73,66,57,46,46,55,51,51,52,50,54,42,53,60,53,55,72,36,86,85,61,65,94,49,54,58,40,82,76,43,76,48,81,55,98,52,28,37,37,38,31,65,40,24,44,62,18,74,76,67,65,45,72,91,44,54,71,77,65,61,30,40,37,32,32,35,27,72,78,57,52,79,46,78,44,44,45,89,50,41,69,60,54,53,49,52,52,42,54,50,45,48,67,77,47,72,88,115